Protein AF-A0A7L3J661-F1 (afdb_monomer)

Structure (mmCIF, N/CA/C/O backbone):
data_AF-A0A7L3J661-F1
#
_entry.id   AF-A0A7L3J661-F1
#
loop_
_atom_site.group_PDB
_atom_site.id
_atom_site.type_symbol
_atom_site.label_atom_id
_atom_site.label_alt_id
_atom_site.label_comp_id
_atom_site.label_asym_id
_atom_site.label_entity_id
_atom_site.label_seq_id
_atom_site.pdbx_PDB_ins_code
_atom_site.Cartn_x
_atom_site.Cartn_y
_atom_site.Cartn_z
_atom_site.occupancy
_atom_site.B_iso_or_equiv
_atom_site.auth_seq_id
_atom_site.auth_comp_id
_atom_site.auth_asym_id
_atom_site.auth_atom_id
_atom_site.pdbx_PDB_model_num
ATOM 1 N N . LEU A 1 1 ? -9.043 29.752 9.551 1.00 40.03 1 LEU A N 1
ATOM 2 C CA . LEU A 1 1 ? -9.501 28.416 9.116 1.00 40.03 1 LEU A CA 1
ATOM 3 C C . LEU A 1 1 ? -8.292 27.721 8.479 1.00 40.03 1 LEU A C 1
ATOM 5 O O . LEU A 1 1 ? -8.179 27.687 7.265 1.00 40.03 1 LEU A O 1
ATOM 9 N N . ASN A 1 2 ? -7.326 27.320 9.316 1.00 31.52 2 ASN A N 1
ATOM 10 C CA . ASN A 1 2 ? -5.966 26.899 8.926 1.00 31.52 2 ASN A CA 1
ATOM 11 C C . ASN A 1 2 ? -5.687 25.426 9.287 1.00 31.52 2 ASN A C 1
ATOM 13 O O . ASN A 1 2 ? -4.534 25.026 9.393 1.00 31.52 2 ASN A O 1
ATOM 17 N N . ASP A 1 3 ? -6.724 24.611 9.469 1.00 48.19 3 ASP A N 1
ATOM 18 C CA . ASP A 1 3 ? -6.567 23.210 9.868 1.00 48.19 3 ASP A CA 1
ATOM 19 C C . ASP A 1 3 ? -6.437 22.307 8.645 1.00 48.19 3 ASP A C 1
ATOM 21 O O . ASP A 1 3 ? -7.330 21.526 8.323 1.00 48.19 3 ASP A O 1
ATOM 25 N N . CYS A 1 4 ? -5.309 22.408 7.944 1.00 48.81 4 CYS A N 1
ATOM 26 C CA . CYS A 1 4 ? -4.853 21.254 7.190 1.00 48.81 4 CYS A CA 1
ATOM 27 C C . CYS A 1 4 ? -3.761 20.550 7.987 1.00 48.81 4 CYS A C 1
ATOM 29 O O . CYS A 1 4 ? -2.652 21.058 8.122 1.00 48.81 4 CYS A O 1
ATOM 31 N N . LEU A 1 5 ? -4.064 19.329 8.423 1.00 54.44 5 LEU A N 1
ATOM 32 C CA . LEU A 1 5 ? -3.128 18.382 9.037 1.00 54.44 5 LEU A CA 1
ATOM 33 C C . LEU A 1 5 ? -2.018 17.913 8.067 1.00 54.44 5 LEU A C 1
ATOM 35 O O . LEU A 1 5 ? -1.189 17.088 8.429 1.00 54.44 5 LEU A O 1
ATOM 39 N N . ALA A 1 6 ? -1.994 18.435 6.831 1.00 49.97 6 ALA A N 1
ATOM 40 C CA . ALA A 1 6 ? -0.940 18.207 5.844 1.00 49.97 6 ALA A CA 1
ATOM 41 C C . ALA A 1 6 ? -0.815 19.305 4.755 1.00 49.97 6 ALA A C 1
ATOM 43 O O . ALA A 1 6 ? -0.348 19.004 3.658 1.00 49.97 6 ALA A O 1
ATOM 44 N N . CYS A 1 7 ? -1.221 20.566 4.982 1.00 51.66 7 CYS A N 1
ATOM 45 C CA . CYS A 1 7 ? -1.136 21.598 3.930 1.00 51.66 7 CYS A CA 1
ATOM 46 C C . CYS A 1 7 ? -0.403 22.847 4.407 1.00 51.66 7 CYS A C 1
ATOM 48 O O . CYS A 1 7 ? -0.890 23.620 5.227 1.00 51.66 7 CYS A O 1
ATOM 50 N N . SER A 1 8 ? 0.753 23.059 3.783 1.00 50.69 8 SER A N 1
ATOM 51 C CA . SER A 1 8 ? 1.301 24.370 3.415 1.00 50.69 8 SER A CA 1
ATOM 52 C C . SER A 1 8 ? 1.814 25.298 4.524 1.00 50.69 8 SER A C 1
ATOM 54 O O . SER A 1 8 ? 2.518 26.243 4.184 1.00 50.69 8 SER A O 1
ATOM 56 N N . GLY A 1 9 ? 1.536 25.049 5.808 1.00 50.97 9 GLY A N 1
ATOM 57 C CA . GLY A 1 9 ? 1.978 25.926 6.909 1.00 50.97 9 GLY A CA 1
ATOM 58 C C . GLY A 1 9 ? 2.849 25.284 7.996 1.00 50.97 9 GLY A C 1
ATOM 59 O O . GLY A 1 9 ? 3.440 26.011 8.788 1.00 50.97 9 GLY A O 1
ATOM 60 N N . CYS A 1 10 ? 2.938 23.951 8.053 1.00 52.09 10 CYS A N 1
ATOM 61 C CA . CYS A 1 10 ? 3.500 23.221 9.203 1.00 52.09 10 CYS A CA 1
ATOM 62 C C . CYS A 1 10 ? 4.604 22.226 8.833 1.00 52.09 10 CYS A C 1
ATOM 64 O O . CYS A 1 10 ? 4.931 21.368 9.639 1.00 52.09 10 CYS A O 1
ATOM 66 N N . ILE A 1 11 ? 5.158 22.301 7.622 1.00 53.53 11 ILE A N 1
ATOM 67 C CA . ILE A 1 11 ? 6.233 21.394 7.227 1.00 53.53 11 ILE A CA 1
ATOM 68 C C . ILE A 1 11 ? 7.531 21.916 7.847 1.00 53.53 11 ILE A C 1
ATOM 70 O O . ILE A 1 11 ? 8.080 22.928 7.409 1.00 53.53 11 ILE A O 1
ATOM 74 N N . THR A 1 12 ? 8.031 21.242 8.877 1.00 59.97 12 THR A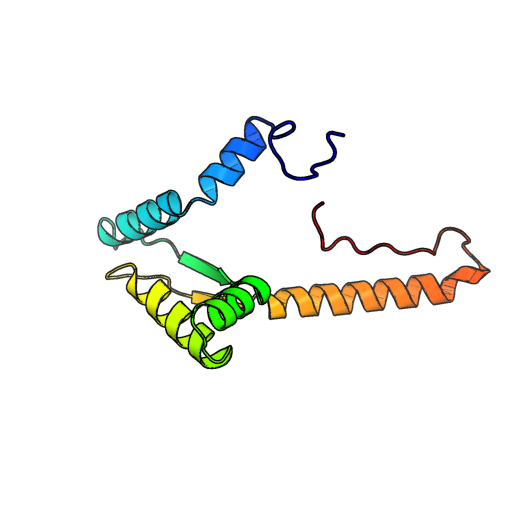 N 1
ATOM 75 C CA . THR A 1 12 ? 9.379 21.490 9.397 1.00 59.97 12 THR A CA 1
ATOM 76 C C . THR A 1 12 ? 10.411 21.212 8.298 1.00 59.97 12 THR A C 1
ATOM 78 O O . THR A 1 12 ? 10.174 20.424 7.377 1.00 59.97 12 THR A O 1
ATOM 81 N N . SER A 1 13 ? 11.593 21.830 8.366 1.00 58.44 13 SER A N 1
ATOM 82 C CA . SER A 1 13 ? 12.657 21.587 7.376 1.00 58.44 13 SER A CA 1
ATOM 83 C C . SER A 1 13 ? 12.984 20.090 7.223 1.00 58.44 13 SER A C 1
ATOM 85 O O . SER A 1 13 ? 13.325 19.647 6.131 1.00 58.44 13 SER A O 1
ATOM 87 N N . ALA A 1 14 ? 12.806 19.293 8.285 1.00 59.34 14 ALA A N 1
ATOM 88 C CA . ALA A 1 14 ? 12.951 17.838 8.263 1.00 59.34 14 ALA A CA 1
ATOM 89 C C . ALA A 1 14 ? 11.810 17.122 7.511 1.00 59.34 14 ALA A C 1
ATOM 91 O O . ALA A 1 14 ? 12.078 16.246 6.691 1.00 59.34 14 ALA A O 1
ATOM 92 N N . GLU A 1 15 ? 10.550 17.511 7.722 1.00 60.34 15 GLU A N 1
ATOM 93 C CA . GLU A 1 15 ? 9.406 16.956 6.982 1.00 60.34 15 GLU A CA 1
ATOM 94 C C . GLU A 1 15 ? 9.462 17.315 5.491 1.00 60.34 15 GLU A C 1
ATOM 96 O O . GLU A 1 15 ? 9.127 16.488 4.646 1.00 60.34 15 GLU A O 1
ATOM 101 N N . SER A 1 16 ? 9.980 18.499 5.143 1.00 61.16 16 SER A N 1
ATOM 102 C CA . SER A 1 16 ? 10.185 18.908 3.745 1.00 61.16 16 SER A CA 1
ATOM 103 C C . SER A 1 16 ? 11.228 18.027 3.058 1.00 61.16 16 SER A C 1
ATOM 105 O O . SER A 1 16 ? 11.044 17.609 1.912 1.00 61.16 16 SER A O 1
ATOM 107 N N . VAL A 1 17 ? 12.312 17.694 3.767 1.00 61.56 17 VAL A N 1
ATOM 108 C CA . VAL A 1 17 ? 13.336 16.756 3.286 1.00 61.56 17 VAL A CA 1
ATOM 109 C C . VAL A 1 17 ? 12.746 15.355 3.110 1.00 61.56 17 VAL A C 1
ATOM 111 O O . VAL A 1 17 ? 12.972 14.743 2.069 1.00 61.56 17 VAL A O 1
ATOM 114 N N . LEU A 1 18 ? 11.939 14.867 4.057 1.00 58.44 18 LEU A N 1
ATOM 115 C CA . LEU A 1 18 ? 11.287 13.553 3.960 1.00 58.44 18 LEU A CA 1
ATOM 116 C C . LEU A 1 18 ? 10.284 13.477 2.799 1.00 58.44 18 LEU A C 1
ATOM 118 O O . LEU A 1 18 ? 10.259 12.480 2.080 1.00 58.44 18 LEU A O 1
ATOM 122 N N . ILE A 1 19 ? 9.512 14.537 2.553 1.00 59.47 19 ILE A N 1
ATOM 123 C CA . ILE A 1 19 ? 8.598 14.615 1.402 1.00 59.47 19 ILE A CA 1
ATOM 124 C C . ILE A 1 19 ? 9.387 14.644 0.087 1.00 59.47 19 ILE A C 1
ATOM 126 O O . ILE A 1 19 ? 9.039 13.944 -0.863 1.00 59.47 19 ILE A O 1
ATOM 130 N N . THR A 1 20 ? 10.489 15.397 0.034 1.00 59.12 20 THR A N 1
ATOM 131 C CA . THR A 1 20 ? 11.354 15.464 -1.157 1.00 59.12 20 THR A CA 1
ATOM 132 C C . THR A 1 20 ? 12.031 14.115 -1.438 1.00 59.12 20 THR A C 1
ATOM 134 O O . THR A 1 20 ? 12.154 13.711 -2.597 1.00 59.12 20 THR A O 1
ATOM 137 N N . GLN A 1 21 ? 12.396 13.365 -0.390 1.00 60.12 21 GLN A N 1
ATOM 138 C CA . GLN A 1 21 ? 12.895 11.986 -0.490 1.00 60.12 21 GLN A CA 1
ATOM 139 C C . GLN A 1 21 ? 11.822 10.986 -0.959 1.00 60.12 21 GLN A C 1
ATOM 141 O O . GLN A 1 21 ? 12.163 9.929 -1.484 1.00 60.12 21 GLN A O 1
ATOM 146 N N . GLN A 1 22 ? 10.534 11.319 -0.826 1.00 65.06 22 GLN A N 1
ATOM 147 C CA . GLN A 1 22 ? 9.407 10.540 -1.355 1.00 65.06 22 GLN A CA 1
ATOM 148 C C . GLN A 1 22 ? 8.984 10.972 -2.772 1.00 65.06 22 GLN A C 1
ATOM 150 O O . GLN A 1 22 ? 7.905 10.608 -3.246 1.00 65.06 22 GLN A O 1
ATOM 155 N N . SER A 1 23 ? 9.820 11.739 -3.477 1.00 76.56 23 SER A N 1
ATOM 156 C CA . SER A 1 23 ? 9.541 12.155 -4.851 1.00 76.56 23 SER A CA 1
ATOM 157 C C . SER A 1 23 ? 9.831 11.050 -5.877 1.00 76.56 23 SER A C 1
ATOM 159 O O . SER A 1 23 ? 10.696 10.189 -5.704 1.00 76.56 23 SER A O 1
ATOM 161 N N . HIS A 1 24 ? 9.135 11.113 -7.015 1.00 79.88 24 HIS A N 1
ATOM 162 C CA . HIS A 1 24 ? 9.427 10.264 -8.175 1.00 79.88 24 HIS A CA 1
ATOM 163 C C . HIS A 1 24 ? 10.854 10.482 -8.714 1.00 79.88 24 HIS A C 1
ATOM 165 O O . HIS A 1 24 ? 11.460 9.554 -9.246 1.00 79.88 24 HIS A O 1
ATOM 171 N N . GLU A 1 25 ? 11.416 11.683 -8.556 1.00 82.75 25 GLU A N 1
ATOM 172 C CA . GLU A 1 25 ? 12.792 11.975 -8.966 1.00 82.75 25 GLU A CA 1
ATOM 173 C C . GLU A 1 25 ? 13.806 11.120 -8.207 1.00 82.75 25 GLU A C 1
ATOM 175 O O . GLU A 1 25 ? 14.735 10.590 -8.816 1.00 82.75 25 GLU A O 1
ATOM 180 N N . GLU A 1 26 ? 13.606 10.923 -6.903 1.00 84.38 26 GLU A N 1
ATOM 181 C CA . GLU A 1 26 ? 14.489 10.088 -6.089 1.00 84.38 26 GLU A CA 1
ATOM 182 C C . GLU A 1 26 ? 14.404 8.611 -6.497 1.00 84.38 26 GLU A C 1
ATOM 184 O O . GLU A 1 26 ? 15.427 7.931 -6.629 1.00 84.38 26 GLU A O 1
ATOM 189 N N . LEU A 1 27 ? 13.199 8.133 -6.835 1.00 85.81 27 LEU A N 1
ATOM 190 C CA . LEU A 1 27 ? 13.016 6.811 -7.435 1.00 85.81 27 LEU A CA 1
ATOM 191 C C . LEU A 1 27 ? 13.783 6.690 -8.763 1.00 85.81 27 LEU A C 1
ATOM 193 O O . LEU A 1 27 ? 14.489 5.704 -8.978 1.00 85.81 27 LEU A O 1
ATOM 197 N N . CYS A 1 28 ? 13.698 7.689 -9.647 1.00 85.81 28 CYS A N 1
ATOM 198 C CA . CYS A 1 28 ? 14.439 7.697 -10.910 1.00 85.81 28 CYS A CA 1
ATOM 199 C C . CYS A 1 28 ? 15.958 7.712 -10.711 1.00 85.81 28 CYS A C 1
ATOM 201 O O . CYS A 1 28 ? 16.668 6.991 -11.422 1.00 85.81 28 CYS A O 1
ATOM 203 N N . LYS A 1 29 ? 16.467 8.490 -9.748 1.00 87.56 29 LYS A N 1
ATOM 204 C CA . LYS A 1 29 ? 17.894 8.504 -9.393 1.00 87.56 29 LYS A CA 1
ATOM 205 C C . LYS A 1 29 ? 18.347 7.131 -8.912 1.00 87.56 29 LYS A C 1
ATOM 207 O O . LYS A 1 29 ? 19.330 6.614 -9.433 1.00 87.56 29 LYS A O 1
ATOM 212 N N . MET A 1 30 ? 17.592 6.500 -8.011 1.00 87.75 30 MET A N 1
ATOM 213 C CA . MET A 1 30 ? 17.899 5.160 -7.501 1.00 87.75 30 MET A CA 1
ATOM 214 C C . MET A 1 30 ? 17.901 4.103 -8.617 1.00 87.75 30 MET A C 1
ATOM 216 O O . MET A 1 30 ? 18.819 3.289 -8.720 1.00 87.75 30 MET A O 1
ATOM 220 N N . LEU A 1 31 ? 16.906 4.142 -9.509 1.00 87.75 31 LEU A N 1
ATOM 221 C CA . LEU A 1 31 ? 16.840 3.241 -10.663 1.00 87.75 31 LEU A CA 1
ATOM 222 C C . LEU A 1 31 ? 17.977 3.485 -11.664 1.00 87.75 31 LEU A C 1
ATOM 224 O O . LEU A 1 31 ? 18.387 2.556 -12.357 1.00 87.75 31 LEU A O 1
ATOM 228 N N . THR A 1 32 ? 18.479 4.715 -11.766 1.00 87.38 32 THR A N 1
ATOM 229 C CA . THR A 1 32 ? 19.629 5.055 -12.616 1.00 87.38 32 THR A CA 1
ATOM 230 C C . THR A 1 32 ? 20.937 4.599 -11.980 1.00 87.38 32 THR A C 1
ATOM 232 O O . THR A 1 32 ? 21.750 3.982 -12.663 1.00 87.38 32 THR A O 1
ATOM 235 N N . PHE A 1 33 ? 21.102 4.801 -10.672 1.00 87.62 33 PHE A N 1
ATOM 236 C CA . PHE A 1 33 ? 22.242 4.304 -9.903 1.00 87.62 33 PHE A CA 1
ATOM 237 C C . PHE A 1 33 ? 22.420 2.790 -10.088 1.00 87.62 33 PHE A C 1
ATOM 239 O O . PHE A 1 33 ? 23.482 2.340 -10.512 1.00 87.62 33 PHE A O 1
ATOM 246 N N . ASN A 1 34 ? 21.341 2.020 -9.926 1.00 88.50 34 ASN A N 1
ATOM 247 C CA . ASN A 1 34 ? 21.350 0.569 -10.136 1.00 88.50 34 ASN A CA 1
ATOM 248 C C . ASN A 1 34 ? 21.725 0.135 -11.568 1.00 88.50 34 ASN A C 1
ATOM 250 O O . ASN A 1 34 ? 22.132 -1.007 -11.765 1.00 88.50 34 ASN A O 1
ATOM 254 N N . LYS A 1 35 ? 21.574 1.005 -12.578 1.00 83.38 35 LYS A N 1
ATOM 255 C CA . LYS A 1 35 ? 22.003 0.714 -13.961 1.00 83.38 35 LYS A CA 1
ATOM 256 C C . LYS A 1 35 ? 23.499 0.947 -14.159 1.00 83.38 35 LYS A C 1
ATOM 258 O O . LYS A 1 35 ? 24.108 0.239 -14.953 1.00 83.38 35 LYS A O 1
ATOM 263 N N . VAL A 1 36 ? 24.056 1.964 -13.502 1.00 87.31 36 VAL A N 1
ATOM 264 C CA . VAL A 1 36 ? 25.453 2.394 -13.683 1.00 87.31 36 VAL A CA 1
ATOM 265 C C . VAL A 1 36 ? 26.408 1.596 -12.794 1.00 87.31 36 VAL A C 1
ATOM 267 O O . VAL A 1 36 ? 27.539 1.352 -13.203 1.00 87.31 36 VAL A O 1
ATOM 270 N N . ALA A 1 37 ? 25.946 1.123 -11.632 1.00 86.06 37 ALA A N 1
ATOM 271 C CA . ALA A 1 37 ? 26.732 0.315 -10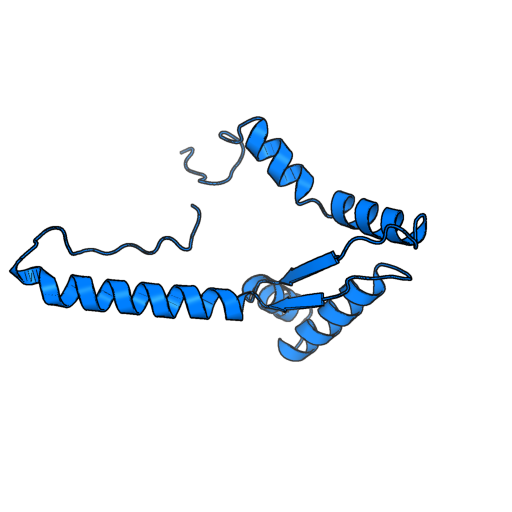.700 1.00 86.06 37 ALA A CA 1
ATOM 272 C C . ALA A 1 37 ? 26.078 -1.060 -10.425 1.00 86.06 37 ALA A C 1
ATOM 274 O O . ALA A 1 37 ? 25.525 -1.274 -9.345 1.00 86.06 37 ALA A O 1
ATOM 275 N N . PRO A 1 38 ? 26.133 -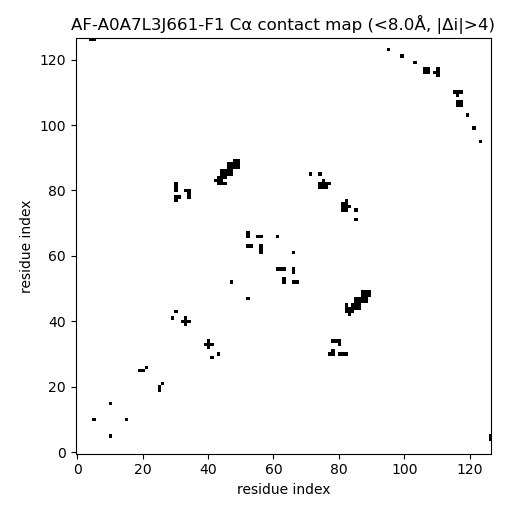2.025 -11.371 1.00 80.94 38 PRO A N 1
ATOM 276 C CA . PRO A 1 38 ? 25.512 -3.344 -11.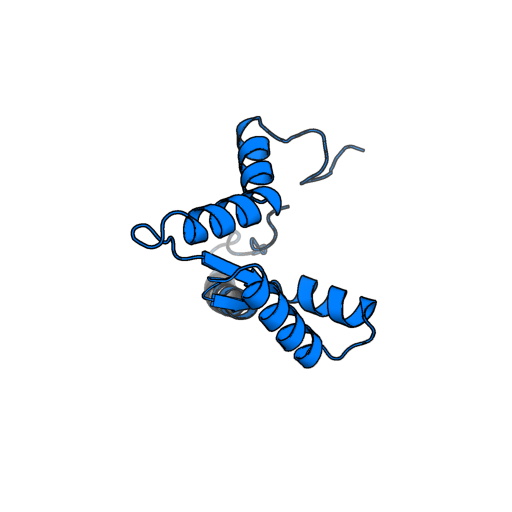195 1.00 80.94 38 PRO A CA 1
ATOM 277 C C . PRO A 1 38 ? 26.053 -4.140 -9.997 1.00 80.94 38 PRO A C 1
ATOM 279 O O . PRO A 1 38 ? 25.329 -4.941 -9.415 1.00 80.94 38 PRO A O 1
ATOM 282 N N . SER A 1 39 ? 27.312 -3.915 -9.608 1.00 85.44 39 SER A N 1
ATOM 283 C CA . SER A 1 39 ? 27.947 -4.550 -8.443 1.00 85.44 39 SER A CA 1
ATOM 284 C C . SER A 1 39 ? 27.473 -3.996 -7.093 1.00 85.44 39 SER A C 1
ATOM 286 O O . SER A 1 39 ? 27.717 -4.624 -6.069 1.00 85.44 39 SER A O 1
ATOM 288 N N . GLU A 1 40 ? 26.791 -2.846 -7.080 1.00 87.25 40 GLU A N 1
ATOM 289 C CA . GLU A 1 40 ? 26.303 -2.157 -5.873 1.00 87.25 40 GLU A CA 1
ATOM 290 C C . GLU A 1 40 ? 24.776 -1.971 -5.900 1.00 87.25 40 GLU A C 1
ATOM 292 O O . GLU A 1 40 ? 24.219 -1.050 -5.296 1.00 87.25 40 GLU A O 1
ATOM 297 N N . GLN A 1 41 ? 24.077 -2.838 -6.636 1.00 85.81 41 GLN A N 1
ATOM 298 C CA . GLN A 1 41 ? 22.646 -2.709 -6.867 1.00 85.81 41 GLN A CA 1
ATOM 299 C C . GLN A 1 41 ? 21.856 -2.728 -5.551 1.00 85.81 41 GLN A C 1
ATOM 301 O O . GLN A 1 41 ? 21.879 -3.694 -4.787 1.00 85.81 41 GLN A O 1
ATOM 306 N N . LYS A 1 42 ? 21.081 -1.667 -5.314 1.00 88.19 42 LYS A N 1
ATOM 307 C CA . LYS A 1 42 ? 20.182 -1.566 -4.163 1.00 88.19 42 LYS A CA 1
ATOM 308 C C . LYS A 1 42 ? 18.858 -2.262 -4.444 1.00 88.19 42 LYS A C 1
ATOM 310 O O . LYS A 1 42 ? 18.289 -2.141 -5.534 1.00 88.19 42 LYS A O 1
ATOM 315 N N . LEU A 1 43 ? 18.314 -2.929 -3.428 1.00 90.00 43 LEU A N 1
ATOM 316 C CA . LEU A 1 43 ? 16.974 -3.496 -3.501 1.00 90.00 43 LEU A CA 1
ATOM 317 C C . LEU A 1 43 ? 15.925 -2.374 -3.512 1.00 90.00 43 LEU A C 1
ATOM 319 O O . LEU A 1 43 ? 15.786 -1.618 -2.557 1.00 90.00 43 LEU A O 1
ATOM 323 N N . VAL A 1 44 ? 15.158 -2.306 -4.596 1.00 90.44 44 VAL A N 1
ATOM 324 C CA . VAL A 1 44 ? 14.046 -1.358 -4.774 1.00 90.44 44 VAL A CA 1
ATOM 325 C C . VAL A 1 44 ? 12.713 -2.082 -4.629 1.00 90.44 44 VAL A C 1
ATOM 327 O O . VAL A 1 44 ? 12.408 -2.978 -5.424 1.00 90.44 44 VAL A O 1
ATOM 330 N N . VAL A 1 45 ? 11.922 -1.655 -3.645 1.00 91.56 45 VAL A N 1
ATOM 331 C CA . VAL A 1 45 ? 10.573 -2.150 -3.344 1.00 91.56 45 VAL A CA 1
ATOM 332 C C . VAL A 1 45 ? 9.590 -0.989 -3.426 1.00 91.56 45 VAL A C 1
ATOM 334 O O . VAL A 1 45 ? 9.856 0.081 -2.886 1.00 91.56 45 VAL A O 1
ATOM 337 N N . VAL A 1 46 ? 8.450 -1.201 -4.080 1.00 91.88 46 VAL A N 1
ATOM 338 C CA . VAL A 1 46 ? 7.356 -0.227 -4.137 1.00 91.88 46 VAL A CA 1
ATOM 339 C C . VAL A 1 46 ? 6.131 -0.799 -3.439 1.00 91.88 46 VAL A C 1
ATOM 341 O O . VAL A 1 46 ? 5.673 -1.890 -3.769 1.00 91.88 46 VAL A O 1
ATOM 344 N N . SER A 1 47 ? 5.572 -0.034 -2.509 1.00 92.75 47 SER A N 1
ATOM 345 C CA . SER A 1 47 ? 4.311 -0.351 -1.842 1.00 92.75 47 SER A CA 1
ATOM 346 C C . SER A 1 47 ? 3.200 0.526 -2.410 1.00 92.75 47 SER A C 1
ATOM 348 O O . SER A 1 47 ? 3.310 1.750 -2.414 1.00 92.75 47 SER A O 1
ATOM 350 N N . VAL A 1 48 ? 2.126 -0.090 -2.897 1.00 93.38 48 VAL A N 1
ATOM 351 C CA . VAL A 1 48 ? 0.989 0.598 -3.515 1.00 93.38 48 VAL A CA 1
ATOM 352 C C . VAL A 1 48 ? -0.226 0.488 -2.607 1.00 93.38 48 VAL A C 1
ATOM 354 O O . VAL A 1 48 ? -0.590 -0.605 -2.172 1.00 93.38 48 VAL A O 1
ATOM 357 N N . SER A 1 49 ? -0.874 1.621 -2.336 1.00 92.38 49 SER A N 1
ATOM 358 C CA . SER A 1 49 ? -2.094 1.634 -1.537 1.00 92.38 49 SER A CA 1
ATOM 359 C C . SER A 1 49 ? -3.318 1.157 -2.337 1.00 92.38 49 SER A C 1
ATOM 361 O O . SER A 1 49 ? -3.423 1.429 -3.543 1.00 92.38 49 SER A O 1
ATOM 363 N N . PRO A 1 50 ? -4.290 0.495 -1.684 1.00 92.25 50 PRO A N 1
ATOM 364 C CA . PRO A 1 50 ? -5.553 0.108 -2.316 1.00 92.25 50 PRO A CA 1
ATOM 365 C C . PRO A 1 50 ? -6.299 1.297 -2.919 1.00 92.25 50 PRO A C 1
ATOM 367 O O . PRO A 1 50 ? -6.881 1.187 -3.997 1.00 92.25 50 PRO A O 1
ATOM 370 N N . GLN A 1 51 ? -6.236 2.449 -2.247 1.00 92.56 51 GLN A N 1
ATOM 371 C CA . GLN A 1 51 ? -6.865 3.693 -2.678 1.00 92.56 51 GLN A CA 1
ATOM 372 C C . GLN A 1 51 ? -6.248 4.202 -3.986 1.00 92.56 51 GLN A C 1
ATOM 374 O O . GLN A 1 51 ? -6.984 4.571 -4.900 1.00 92.56 51 GLN A O 1
ATOM 379 N N . SER A 1 52 ? -4.917 4.156 -4.125 1.00 93.81 52 SER A N 1
ATOM 380 C CA . SER A 1 52 ? -4.238 4.540 -5.368 1.00 93.81 52 SER A CA 1
ATOM 381 C C . SER A 1 52 ? -4.620 3.621 -6.528 1.00 93.81 52 SER A C 1
ATOM 383 O O . SER A 1 52 ? -4.920 4.099 -7.622 1.00 93.81 52 SER A O 1
ATOM 385 N N . ARG A 1 53 ? -4.686 2.303 -6.291 1.00 94.81 53 ARG A N 1
ATOM 386 C CA . ARG A 1 53 ? -5.167 1.333 -7.291 1.00 94.81 53 ARG A CA 1
ATOM 387 C C . ARG A 1 53 ? -6.608 1.604 -7.712 1.00 94.81 53 ARG A C 1
ATOM 389 O O . ARG A 1 53 ? -6.887 1.608 -8.907 1.00 94.81 53 ARG A O 1
ATOM 396 N N . ALA A 1 54 ? -7.509 1.818 -6.754 1.00 95.25 54 ALA A N 1
ATOM 397 C CA . ALA A 1 54 ? -8.918 2.087 -7.028 1.00 95.25 54 ALA A CA 1
ATOM 398 C C . ALA A 1 54 ? -9.108 3.404 -7.798 1.00 95.25 54 ALA A C 1
ATOM 400 O O . ALA A 1 54 ? -9.854 3.443 -8.773 1.00 95.25 54 ALA A O 1
ATOM 401 N N . SER A 1 55 ? -8.376 4.454 -7.415 1.00 96.62 55 SER A N 1
ATOM 402 C CA . SER A 1 55 ? -8.388 5.753 -8.096 1.00 96.62 55 SER A CA 1
ATOM 403 C C . SER A 1 55 ? -7.921 5.640 -9.551 1.00 96.62 55 SER A C 1
ATOM 405 O O . SER A 1 55 ? -8.602 6.105 -10.467 1.00 96.62 55 SER A O 1
ATOM 407 N N . LEU A 1 56 ? -6.806 4.940 -9.795 1.00 96.50 56 LEU A N 1
ATOM 408 C CA . LEU A 1 56 ? -6.322 4.676 -11.152 1.00 96.50 56 LEU A CA 1
ATOM 409 C C . LEU A 1 56 ? -7.301 3.819 -11.958 1.00 96.50 56 LEU A C 1
ATOM 411 O O . LEU A 1 56 ? -7.526 4.102 -13.131 1.00 96.50 56 LEU A O 1
ATOM 415 N N . ALA A 1 57 ? -7.908 2.804 -11.341 1.00 97.31 57 ALA A N 1
ATOM 416 C CA . ALA A 1 57 ? -8.897 1.954 -11.995 1.00 97.31 57 ALA A CA 1
ATOM 417 C C . ALA A 1 57 ? -10.111 2.768 -12.459 1.00 97.31 57 ALA A C 1
ATOM 419 O O . ALA A 1 57 ? -10.502 2.680 -13.623 1.00 97.31 57 ALA A O 1
ATOM 420 N N . ALA A 1 58 ? -10.637 3.635 -11.590 1.00 97.56 58 ALA A N 1
ATOM 421 C CA . ALA A 1 58 ? -11.734 4.535 -11.925 1.00 97.56 58 ALA A CA 1
ATOM 422 C C . ALA A 1 58 ? -11.347 5.516 -13.045 1.00 97.56 58 ALA A C 1
ATOM 424 O O . ALA A 1 58 ? -12.067 5.638 -14.036 1.00 97.56 58 ALA A O 1
ATOM 425 N N . ARG A 1 59 ? -10.179 6.166 -12.935 1.00 97.44 59 ARG A N 1
ATOM 426 C CA . ARG A 1 59 ? -9.692 7.135 -13.931 1.00 97.44 59 ARG A CA 1
ATOM 427 C C . ARG A 1 59 ? -9.469 6.502 -15.304 1.00 97.44 59 ARG A C 1
ATOM 429 O O . ARG A 1 59 ? -9.820 7.100 -16.317 1.00 97.44 59 ARG A O 1
ATOM 436 N N . CYS A 1 60 ? -8.882 5.311 -15.342 1.00 96.31 60 CYS A N 1
ATOM 437 C CA . CYS A 1 60 ? -8.589 4.594 -16.580 1.00 96.31 60 CYS A CA 1
ATOM 438 C C . CYS A 1 60 ? -9.778 3.772 -17.096 1.00 96.31 60 CYS A C 1
ATOM 440 O O . CYS A 1 60 ? -9.653 3.164 -18.155 1.00 96.31 60 CYS A O 1
ATOM 442 N N . LYS A 1 61 ? -10.917 3.757 -16.383 1.00 97.44 61 LYS A N 1
ATOM 443 C CA . LYS A 1 61 ? -12.102 2.938 -16.697 1.00 97.44 61 LYS A CA 1
ATOM 444 C C . LYS A 1 61 ? -11.760 1.450 -16.839 1.00 97.44 61 LYS A C 1
ATOM 446 O O . LYS A 1 61 ? -12.164 0.787 -17.788 1.00 97.44 61 LYS A O 1
ATOM 451 N N . MET A 1 62 ? -10.987 0.941 -15.886 1.00 97.12 62 MET A N 1
ATOM 452 C CA . MET A 1 62 ? -10.475 -0.426 -15.862 1.00 97.12 62 MET A CA 1
ATOM 453 C C . MET A 1 62 ? -10.913 -1.171 -14.600 1.00 97.12 62 MET A C 1
ATOM 455 O O . MET A 1 62 ? -11.245 -0.565 -13.581 1.00 97.12 62 MET A O 1
ATOM 459 N N . GLY A 1 63 ? -10.843 -2.503 -14.634 1.00 97.06 63 GLY A N 1
ATOM 460 C CA . GLY A 1 63 ? -11.003 -3.322 -13.433 1.00 97.06 63 GLY A CA 1
ATOM 461 C C . GLY A 1 63 ? -9.796 -3.211 -12.494 1.00 97.06 63 GLY A C 1
ATOM 462 O O . GLY A 1 63 ? -8.651 -3.177 -12.938 1.00 97.06 63 GLY A O 1
ATOM 463 N N . VAL A 1 64 ? -10.027 -3.249 -11.179 1.00 94.62 64 VAL A N 1
ATOM 464 C CA . VAL A 1 64 ? -8.977 -3.067 -10.151 1.00 94.62 64 VAL A CA 1
ATOM 465 C C . VAL A 1 64 ? -7.832 -4.085 -10.269 1.00 94.62 64 VAL A C 1
ATOM 467 O O . VAL A 1 64 ? -6.671 -3.749 -10.018 1.00 94.62 64 VAL A O 1
ATOM 470 N N . LEU A 1 65 ? -8.130 -5.334 -10.646 1.00 95.50 65 LEU A N 1
ATOM 471 C CA . LEU A 1 65 ? -7.110 -6.362 -10.883 1.00 95.50 65 LEU A CA 1
ATOM 472 C C . LEU A 1 65 ? -6.293 -6.070 -12.146 1.00 95.50 65 LEU A C 1
ATOM 474 O O . LEU A 1 65 ? -5.075 -6.243 -12.149 1.00 95.50 65 LEU A O 1
ATOM 478 N N . GLU A 1 66 ? -6.948 -5.617 -13.213 1.00 97.06 66 GLU A N 1
ATOM 479 C CA . GLU A 1 66 ? -6.274 -5.252 -14.456 1.00 97.06 66 GLU A CA 1
ATOM 480 C C . GLU A 1 66 ? -5.353 -4.048 -14.236 1.00 97.06 66 GLU A C 1
ATOM 482 O O . GLU A 1 66 ? -4.181 -4.085 -14.612 1.00 97.06 66 GLU A O 1
ATOM 487 N N . THR A 1 67 ? -5.842 -3.021 -13.537 1.00 96.75 67 THR A N 1
ATOM 488 C CA . THR A 1 67 ? -5.046 -1.862 -13.127 1.00 96.75 67 THR A CA 1
ATOM 489 C C . THR A 1 67 ? -3.844 -2.280 -12.289 1.00 96.75 67 THR A C 1
ATOM 491 O O . THR A 1 67 ? -2.741 -1.812 -12.551 1.00 96.75 67 THR A O 1
ATOM 494 N N . ALA A 1 68 ? -4.010 -3.201 -11.333 1.00 95.56 68 ALA A N 1
ATOM 495 C CA . ALA A 1 68 ? -2.901 -3.704 -10.522 1.00 95.56 68 ALA A CA 1
ATOM 496 C C . ALA A 1 68 ? -1.815 -4.379 -11.374 1.00 95.56 68 ALA A C 1
ATOM 498 O O . ALA A 1 68 ? -0.627 -4.106 -11.193 1.00 95.56 68 ALA A O 1
ATOM 499 N N . LYS A 1 69 ? -2.219 -5.222 -12.335 1.00 96.12 69 LYS A N 1
ATOM 500 C CA . LYS A 1 69 ? -1.298 -5.896 -13.261 1.00 96.12 69 LYS A CA 1
ATOM 501 C C . LYS A 1 69 ? -0.550 -4.890 -14.133 1.00 96.12 69 LYS A C 1
ATOM 503 O O . LYS A 1 69 ? 0.675 -4.954 -14.204 1.00 96.12 69 LYS A O 1
ATOM 508 N N . LYS A 1 70 ? -1.262 -3.940 -14.753 1.00 95.81 70 LYS A N 1
ATOM 509 C CA . LYS A 1 70 ? -0.636 -2.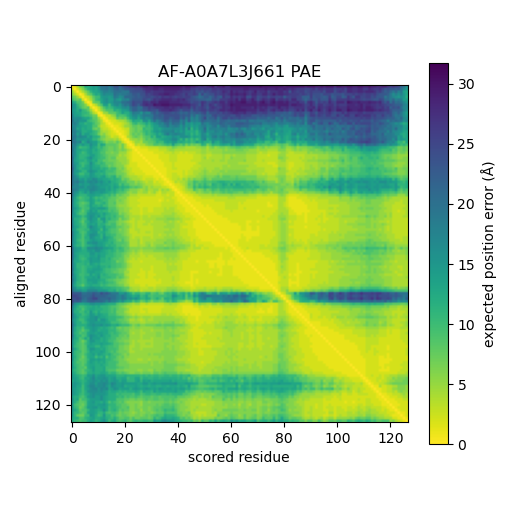918 -15.608 1.00 95.81 70 LYS A CA 1
ATOM 510 C C . LYS A 1 70 ? 0.278 -1.986 -14.816 1.00 95.81 70 LYS A C 1
ATOM 512 O O . LYS A 1 70 ? 1.379 -1.709 -15.273 1.00 95.81 70 LYS A O 1
ATOM 517 N N . LEU A 1 71 ? -0.127 -1.563 -13.619 1.00 94.62 71 LEU A N 1
ATOM 518 C CA . LEU A 1 71 ? 0.705 -0.741 -12.738 1.00 94.62 71 LEU A CA 1
ATOM 519 C C . LEU A 1 71 ? 1.976 -1.485 -12.308 1.00 94.62 71 LEU A C 1
ATOM 521 O O . LEU A 1 71 ? 3.063 -0.919 -12.344 1.00 94.62 71 LEU A O 1
ATOM 525 N N . THR A 1 72 ? 1.856 -2.768 -11.960 1.00 94.62 72 THR A N 1
ATOM 526 C CA . THR A 1 72 ? 3.011 -3.610 -11.616 1.00 94.62 72 THR A CA 1
ATOM 527 C C . THR A 1 72 ? 3.961 -3.759 -12.800 1.00 94.62 72 THR A C 1
ATOM 529 O O . THR A 1 72 ? 5.170 -3.603 -12.637 1.00 94.62 72 THR A O 1
ATOM 532 N N . ALA A 1 73 ? 3.427 -4.023 -13.997 1.00 93.81 73 ALA A N 1
ATOM 533 C CA . ALA A 1 73 ? 4.219 -4.114 -15.220 1.00 93.81 73 ALA A CA 1
ATOM 534 C C . ALA A 1 73 ? 4.929 -2.789 -15.527 1.00 93.81 73 ALA A C 1
ATOM 536 O O . ALA A 1 73 ? 6.126 -2.787 -15.798 1.00 93.81 73 ALA A O 1
ATOM 537 N N . PHE A 1 74 ? 4.218 -1.666 -15.399 1.00 92.50 74 PHE A N 1
ATOM 538 C CA . PHE A 1 74 ?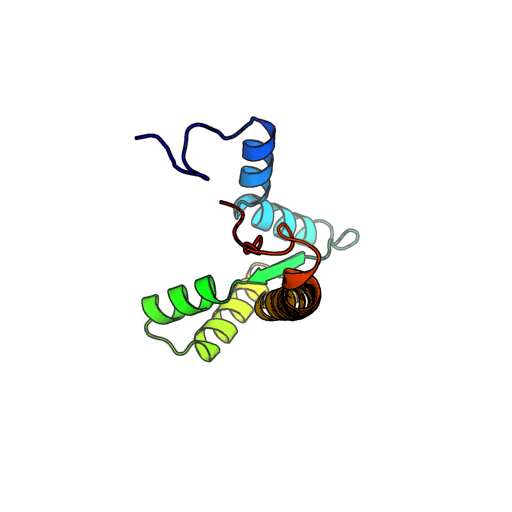 4.781 -0.330 -15.558 1.00 92.50 74 PHE A CA 1
ATOM 539 C C . PHE A 1 74 ? 5.950 -0.097 -14.592 1.00 92.50 74 PHE A C 1
ATOM 541 O O . PHE A 1 74 ? 7.059 0.165 -15.049 1.00 92.50 74 PHE A O 1
ATOM 548 N N . LEU A 1 75 ? 5.757 -0.294 -13.284 1.00 91.50 75 LEU A N 1
ATOM 549 C CA . LEU A 1 75 ? 6.806 -0.102 -12.271 1.00 91.50 75 LEU A CA 1
ATOM 550 C C . LEU A 1 75 ? 8.025 -1.011 -12.495 1.00 91.50 75 LEU A C 1
ATOM 552 O O . LEU A 1 75 ? 9.167 -0.572 -12.356 1.00 91.50 75 LEU A O 1
ATOM 556 N N . LYS A 1 76 ? 7.797 -2.265 -12.902 1.00 90.44 76 LYS A N 1
ATOM 557 C CA . LYS A 1 76 ? 8.869 -3.198 -13.283 1.00 90.44 76 LYS A CA 1
ATOM 558 C C . LYS A 1 76 ? 9.586 -2.786 -14.572 1.00 90.44 76 LYS A C 1
ATOM 560 O O . LYS A 1 76 ? 10.754 -3.113 -14.732 1.00 90.44 76 LYS A O 1
ATOM 565 N N . SER A 1 77 ? 8.922 -2.053 -15.465 1.00 88.69 77 SER A N 1
ATOM 566 C CA . SER A 1 77 ? 9.498 -1.577 -16.732 1.00 88.69 77 SER A CA 1
ATOM 567 C C . SER A 1 77 ? 10.283 -0.262 -16.630 1.00 88.69 77 SER A C 1
ATOM 569 O O . SER A 1 77 ? 10.995 0.077 -17.572 1.00 88.69 77 SER A O 1
ATOM 571 N N . LEU A 1 78 ? 10.227 0.460 -15.499 1.00 83.50 78 LEU A N 1
ATOM 572 C CA . LEU A 1 78 ? 10.902 1.761 -15.304 1.00 83.50 78 LEU A CA 1
ATOM 573 C C . LEU A 1 78 ? 12.454 1.706 -15.347 1.00 83.50 78 LEU A C 1
ATOM 575 O O . LEU A 1 78 ? 13.141 2.712 -15.153 1.00 83.50 78 LEU A O 1
ATOM 579 N N . GLY A 1 79 ? 13.052 0.558 -15.671 1.00 65.12 79 GLY A N 1
ATOM 580 C CA . GLY A 1 79 ? 14.464 0.438 -16.024 1.00 65.12 79 GLY A CA 1
ATOM 581 C C . GLY A 1 79 ? 14.828 -0.952 -16.546 1.00 65.12 79 GLY A C 1
ATOM 582 O O . GLY A 1 79 ? 14.062 -1.895 -16.391 1.00 65.12 79 GLY A O 1
ATOM 583 N N . LYS A 1 80 ? 16.038 -1.097 -17.110 1.00 58.91 80 LYS A N 1
ATOM 584 C CA . LYS A 1 80 ? 16.622 -2.414 -17.445 1.00 58.91 80 LYS A CA 1
ATOM 585 C C . LYS A 1 80 ? 16.766 -3.331 -16.212 1.00 58.91 80 LYS A C 1
ATOM 587 O O . LYS A 1 80 ? 16.715 -4.542 -16.365 1.00 58.91 80 LYS A O 1
ATOM 592 N N . CYS A 1 81 ? 16.865 -2.745 -15.015 1.00 61.62 81 CYS A N 1
ATOM 593 C CA . CYS A 1 81 ? 16.880 -3.414 -13.708 1.00 61.62 81 CYS A CA 1
ATOM 594 C C . CYS A 1 81 ? 15.723 -2.901 -12.829 1.00 61.62 81 CYS A C 1
ATOM 596 O O . CYS A 1 81 ? 15.967 -2.435 -11.720 1.00 61.62 81 CYS A O 1
ATOM 598 N N . GLY A 1 82 ? 14.502 -2.826 -13.379 1.00 70.62 82 GLY A N 1
ATOM 599 C CA . GLY A 1 82 ? 13.359 -2.149 -12.753 1.00 70.62 82 GLY A CA 1
ATOM 600 C C . GLY A 1 82 ? 12.999 -2.621 -11.339 1.00 70.62 82 GLY A C 1
ATOM 601 O O . GLY A 1 82 ? 13.651 -3.481 -10.753 1.00 70.62 82 GLY A O 1
ATOM 602 N N . VAL A 1 83 ? 11.944 -2.036 -10.765 1.00 88.12 83 VAL A N 1
ATOM 603 C CA . VAL A 1 83 ? 11.517 -2.3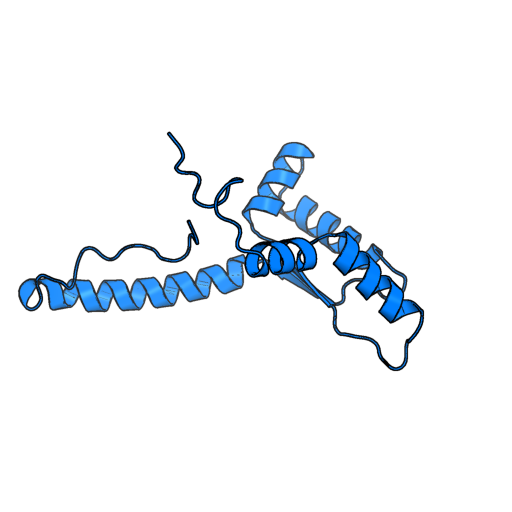24 -9.384 1.00 88.12 83 VAL A CA 1
ATOM 604 C C . VAL A 1 83 ? 11.435 -3.838 -9.137 1.00 88.12 83 VAL A C 1
ATOM 606 O O . VAL A 1 83 ? 10.746 -4.568 -9.857 1.00 88.12 83 VAL A O 1
ATOM 609 N N . HIS A 1 84 ? 12.119 -4.316 -8.098 1.00 90.62 84 HIS A N 1
ATOM 610 C CA . HIS A 1 84 ? 12.248 -5.750 -7.832 1.00 90.62 84 HIS A CA 1
ATOM 611 C C . HIS A 1 84 ? 10.914 -6.314 -7.344 1.00 90.62 84 HIS A C 1
ATOM 613 O O . HIS A 1 84 ? 10.397 -7.290 -7.900 1.00 90.62 84 HIS A O 1
ATOM 619 N N . TYR A 1 85 ? 10.306 -5.627 -6.375 1.00 92.62 85 TYR A N 1
ATOM 620 C CA . TYR A 1 85 ? 9.049 -6.034 -5.762 1.00 92.62 85 TYR A CA 1
ATOM 621 C C . TYR A 1 85 ? 8.036 -4.898 -5.735 1.00 92.62 85 TYR A C 1
ATOM 623 O O . TYR A 1 85 ? 8.363 -3.759 -5.408 1.00 92.62 85 TYR A O 1
ATOM 631 N N . VAL A 1 86 ? 6.795 -5.241 -6.064 1.00 93.12 86 VAL A N 1
ATOM 632 C CA . VAL A 1 86 ? 5.641 -4.354 -5.945 1.00 93.12 86 VAL A CA 1
ATOM 633 C C . VAL A 1 86 ? 4.656 -5.043 -5.013 1.00 93.12 86 VAL A C 1
ATOM 635 O O . VAL A 1 86 ? 4.171 -6.127 -5.335 1.00 93.12 86 VAL A O 1
ATOM 638 N N . PHE A 1 87 ? 4.393 -4.439 -3.859 1.00 93.56 87 PHE A N 1
ATOM 639 C CA . PHE A 1 87 ? 3.495 -4.979 -2.842 1.00 93.56 87 PHE A CA 1
ATOM 640 C C . PHE A 1 87 ? 2.276 -4.088 -2.649 1.00 93.56 87 PHE A C 1
ATOM 642 O O . PHE A 1 87 ? 2.323 -2.879 -2.860 1.00 93.56 87 PHE A O 1
ATOM 649 N N . ASP A 1 88 ? 1.175 -4.701 -2.231 1.00 91.19 88 ASP A N 1
ATOM 650 C CA . ASP A 1 88 ? -0.045 -3.995 -1.866 1.00 91.19 88 ASP A CA 1
ATOM 651 C C . ASP A 1 88 ? -0.090 -3.770 -0.349 1.00 91.19 88 ASP A C 1
ATOM 653 O O . ASP A 1 88 ? 0.129 -4.704 0.429 1.00 91.19 88 ASP A O 1
ATOM 657 N N . THR A 1 89 ? -0.395 -2.547 0.091 1.00 92.94 89 THR A N 1
ATOM 658 C CA . THR A 1 89 ? -0.420 -2.224 1.529 1.00 92.94 89 THR A CA 1
ATOM 659 C C . THR A 1 89 ? -1.642 -2.772 2.273 1.00 92.94 89 THR A C 1
ATOM 661 O O . THR A 1 89 ? -1.689 -2.672 3.500 1.00 92.94 89 THR A O 1
ATOM 664 N N . THR A 1 90 ? -2.604 -3.416 1.592 1.00 89.94 90 THR A N 1
ATOM 665 C CA . THR A 1 90 ? -3.707 -4.162 2.235 1.00 89.94 90 THR A CA 1
ATOM 666 C C . THR A 1 90 ? -3.165 -5.191 3.215 1.00 89.94 90 THR A C 1
ATOM 668 O O . THR A 1 90 ? -3.738 -5.370 4.285 1.00 89.94 90 THR A O 1
ATOM 671 N N . PHE A 1 91 ? -2.048 -5.845 2.882 1.00 88.44 91 PHE A N 1
ATOM 672 C CA . PHE A 1 91 ? -1.443 -6.838 3.764 1.00 88.44 91 PHE A CA 1
ATOM 673 C C . PHE A 1 91 ? -1.046 -6.221 5.111 1.00 88.44 91 PHE A C 1
ATOM 675 O O . PHE A 1 91 ? -1.500 -6.686 6.153 1.00 88.44 91 PHE A O 1
ATOM 682 N N . SER A 1 92 ? -0.298 -5.114 5.095 1.00 89.50 92 SER A N 1
ATOM 683 C CA . SER A 1 92 ? 0.059 -4.366 6.308 1.00 89.50 92 SER A CA 1
ATOM 684 C C . SER A 1 92 ? -1.177 -3.845 7.046 1.00 89.50 92 SER A C 1
ATOM 686 O O . SER A 1 92 ? -1.246 -3.928 8.270 1.00 89.50 92 SER A O 1
ATOM 688 N N . ARG A 1 93 ? -2.194 -3.376 6.309 1.00 89.44 93 ARG A N 1
ATOM 689 C CA . ARG A 1 93 ? -3.465 -2.917 6.887 1.00 89.44 93 ARG A CA 1
ATOM 690 C C . ARG A 1 93 ? -4.194 -4.027 7.648 1.00 89.44 93 ARG A C 1
ATOM 692 O O . ARG A 1 93 ? -4.810 -3.743 8.672 1.00 89.44 93 ARG A O 1
ATOM 699 N N . ASN A 1 94 ? -4.119 -5.271 7.178 1.00 93.31 94 ASN A N 1
ATOM 700 C CA . ASN A 1 94 ? -4.736 -6.405 7.8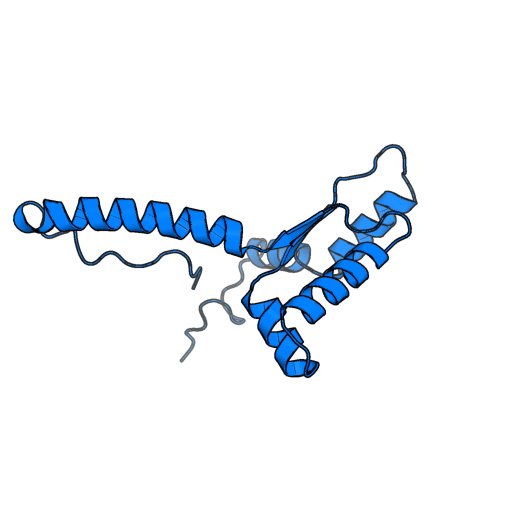61 1.00 93.31 94 ASN A CA 1
ATOM 701 C C . ASN A 1 94 ? -4.062 -6.690 9.210 1.00 93.31 94 ASN A C 1
ATOM 703 O O . ASN A 1 94 ? -4.773 -6.948 10.176 1.00 93.31 94 ASN A O 1
ATOM 707 N N . PHE A 1 95 ? -2.733 -6.568 9.317 1.00 94.19 95 PHE A N 1
ATOM 708 C CA . PHE A 1 95 ? -2.059 -6.656 10.621 1.00 94.19 95 PHE A CA 1
ATOM 709 C C . PHE A 1 95 ? -2.526 -5.560 11.568 1.00 94.19 95 PHE A C 1
ATOM 711 O O . PHE A 1 95 ? -2.940 -5.857 12.684 1.00 94.19 95 PHE A O 1
ATOM 718 N N . SER A 1 96 ? -2.539 -4.304 11.109 1.00 93.94 96 SER A N 1
ATOM 719 C CA . SER A 1 96 ? -3.022 -3.192 11.933 1.00 93.94 96 SER A CA 1
ATOM 720 C C . SER A 1 96 ? -4.458 -3.415 12.411 1.00 93.94 96 SER A C 1
ATOM 722 O O . SER A 1 96 ? -4.778 -3.076 13.548 1.00 93.94 96 SER A O 1
ATOM 724 N N . LEU A 1 97 ? -5.317 -4.010 11.576 1.00 95.12 97 LEU A N 1
ATOM 725 C CA . LEU A 1 97 ? -6.690 -4.348 11.944 1.00 95.12 97 LEU A CA 1
ATOM 726 C C . LEU A 1 97 ? -6.755 -5.443 13.017 1.00 95.12 97 LEU A C 1
ATOM 728 O O . LEU A 1 97 ? -7.518 -5.289 13.967 1.00 95.12 97 LEU A O 1
ATOM 732 N N . LEU A 1 98 ? -5.970 -6.517 12.882 1.00 96.88 98 LEU A N 1
ATOM 733 C CA . LEU A 1 98 ? -5.923 -7.602 13.868 1.00 96.88 98 LEU A CA 1
ATOM 734 C C . LEU A 1 98 ? -5.446 -7.097 15.235 1.00 96.88 98 LEU A C 1
ATOM 736 O O . LEU A 1 98 ? -6.076 -7.393 16.248 1.00 96.88 98 LEU A O 1
ATOM 740 N N . GLU A 1 99 ? -4.392 -6.283 15.265 1.00 96.88 99 GLU A N 1
ATOM 741 C CA . GLU A 1 99 ? -3.874 -5.702 16.509 1.00 96.88 99 GLU A CA 1
ATOM 742 C C . GLU A 1 99 ? -4.867 -4.710 17.127 1.00 96.88 99 GLU A C 1
ATOM 744 O O . GLU A 1 99 ? -5.176 -4.791 18.317 1.00 96.88 99 GLU A O 1
ATOM 749 N N . SER A 1 100 ? -5.462 -3.834 16.308 1.00 96.56 100 SER A N 1
ATOM 750 C CA . SER A 1 100 ? -6.485 -2.886 16.775 1.00 96.56 100 SER A CA 1
ATOM 751 C C . SER A 1 100 ? -7.718 -3.608 17.322 1.00 96.56 100 SER A C 1
ATOM 753 O O . SER A 1 100 ? -8.307 -3.177 18.312 1.00 96.56 100 SER A O 1
ATOM 755 N N . GLN A 1 101 ? -8.112 -4.725 16.702 1.00 97.06 101 GLN A N 1
ATOM 756 C CA . GLN A 1 101 ? -9.208 -5.564 17.180 1.00 97.06 101 GLN A CA 1
ATOM 757 C C . GLN A 1 101 ? -8.876 -6.180 18.542 1.00 97.06 101 GLN A C 1
ATOM 759 O O . GLN A 1 101 ? -9.707 -6.130 19.451 1.00 97.06 101 GLN A O 1
ATOM 764 N N . GLN A 1 102 ? -7.683 -6.760 18.696 1.00 97.38 102 GLN A N 1
ATOM 765 C CA . GLN A 1 102 ? -7.250 -7.347 19.966 1.00 97.38 102 GLN A CA 1
ATOM 766 C C . GLN A 1 102 ? -7.211 -6.296 21.081 1.00 97.38 102 GLN A C 1
ATOM 768 O O . GLN A 1 102 ? -7.718 -6.537 22.183 1.00 97.38 102 GLN A O 1
ATOM 773 N N . GLU A 1 103 ? -6.672 -5.112 20.788 1.00 97.25 103 GLU A N 1
ATOM 774 C CA . GLU A 1 103 ? -6.647 -3.987 21.717 1.00 97.25 103 GLU A CA 1
ATOM 775 C C . GLU A 1 103 ? -8.063 -3.543 22.105 1.00 97.25 103 GLU A C 1
ATOM 777 O O . GLU A 1 103 ? -8.361 -3.398 23.296 1.00 97.25 103 GLU A O 1
ATOM 782 N N . PHE A 1 104 ? -8.957 -3.399 21.123 1.00 97.12 104 PHE A N 1
ATOM 783 C CA . PHE A 1 104 ? -10.346 -3.026 21.362 1.00 97.12 104 PHE A CA 1
ATOM 784 C C . PHE A 1 104 ? -11.057 -4.035 22.267 1.00 97.12 104 PHE A C 1
ATOM 786 O O . PHE A 1 104 ? -11.649 -3.642 23.270 1.00 97.12 104 PHE A O 1
ATOM 793 N N . VAL A 1 105 ? -10.962 -5.339 21.976 1.00 97.31 105 VAL A N 1
ATOM 794 C CA . VAL A 1 105 ? -11.603 -6.390 22.788 1.00 97.31 105 VAL A CA 1
ATOM 795 C C . VAL A 1 105 ? -11.077 -6.371 24.225 1.00 97.31 105 VAL A C 1
ATOM 797 O O . VAL A 1 105 ? -11.858 -6.492 25.173 1.00 97.31 105 VAL A O 1
ATOM 800 N N . LYS A 1 106 ? -9.764 -6.184 24.409 1.00 96.38 106 LYS A N 1
ATOM 801 C CA . LYS A 1 106 ? -9.141 -6.075 25.735 1.00 96.38 106 LYS A CA 1
ATOM 802 C C . LYS A 1 106 ? -9.658 -4.860 26.512 1.00 96.38 106 LYS A C 1
ATOM 804 O O . LYS A 1 106 ? -9.975 -5.000 27.691 1.00 96.38 106 LYS A O 1
ATOM 809 N N . ARG A 1 107 ? -9.747 -3.691 25.870 1.00 96.56 107 ARG A N 1
ATOM 810 C CA . ARG A 1 107 ? -10.262 -2.450 26.478 1.00 96.56 107 ARG A CA 1
ATOM 811 C C . ARG A 1 107 ? -11.751 -2.558 26.802 1.00 96.56 107 ARG A C 1
ATOM 813 O O . ARG A 1 107 ? -12.153 -2.248 27.918 1.00 96.56 107 ARG A O 1
ATOM 820 N N . PHE A 1 108 ? -12.546 -3.083 25.8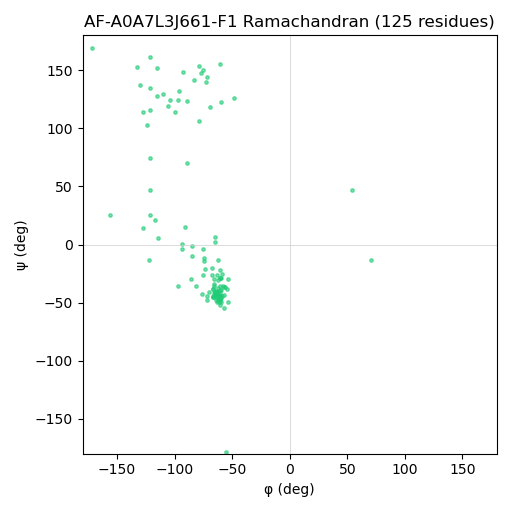73 1.00 96.50 108 PHE A N 1
ATOM 821 C CA . PHE A 1 108 ? -13.986 -3.269 26.037 1.00 96.50 108 PHE A CA 1
ATOM 822 C C . PHE A 1 108 ? -14.320 -4.156 27.242 1.00 96.50 108 PHE A C 1
ATOM 824 O O . PHE A 1 108 ? -15.165 -3.800 28.056 1.00 96.50 108 PHE A O 1
ATOM 831 N N . ARG A 1 109 ? -13.603 -5.274 27.426 1.00 95.94 109 ARG A N 1
ATOM 832 C CA . ARG A 1 109 ? -13.800 -6.158 28.591 1.00 95.94 109 ARG A CA 1
ATOM 833 C C . ARG A 1 109 ? -13.479 -5.490 29.933 1.00 95.94 109 ARG A C 1
ATOM 835 O O . ARG A 1 109 ? -14.036 -5.900 30.941 1.00 95.94 109 ARG A O 1
ATOM 842 N N . LYS A 1 110 ? -12.608 -4.477 29.950 1.00 95.19 110 LYS A N 1
ATOM 843 C CA . LYS A 1 110 ? -12.208 -3.736 31.158 1.00 95.19 110 LYS A CA 1
ATOM 844 C C . LYS A 1 110 ? -13.032 -2.473 31.411 1.00 95.19 110 LYS A C 1
ATOM 846 O O . LYS A 1 110 ? -12.779 -1.782 32.391 1.00 95.19 110 LYS A O 1
ATOM 851 N N . GLN A 1 111 ? -14.015 -2.158 30.566 1.00 94.38 111 GLN A N 1
ATOM 852 C CA . GLN A 1 111 ? -14.721 -0.871 30.611 1.00 94.38 111 GLN A CA 1
ATOM 853 C C . GLN A 1 111 ? -15.450 -0.593 31.938 1.00 94.38 111 GLN A C 1
ATOM 855 O O . GLN A 1 111 ? -15.624 0.564 32.312 1.00 94.38 111 GLN A O 1
ATOM 860 N N . SER A 1 112 ? -15.887 -1.638 32.651 1.00 93.00 112 SER A N 1
ATOM 861 C CA . SER A 1 112 ? -16.540 -1.508 33.960 1.00 93.00 112 SER A CA 1
ATOM 862 C C . SER A 1 112 ? -15.557 -1.180 35.086 1.00 93.00 112 SER A C 1
ATOM 864 O O . SER A 1 112 ? -15.957 -0.589 36.085 1.00 93.00 112 SER A O 1
ATOM 866 N N . GLU A 1 113 ? -14.288 -1.559 34.929 1.00 95.44 113 GLU A N 1
ATOM 867 C CA . GLU A 1 113 ? -13.222 -1.389 35.925 1.00 95.44 113 GLU A CA 1
ATOM 868 C C . GLU A 1 113 ? -12.387 -0.129 35.656 1.00 95.44 113 GLU A C 1
ATOM 870 O O . GLU A 1 113 ? -11.978 0.562 36.587 1.00 95.44 113 GLU A O 1
ATOM 875 N N . ASP A 1 114 ? -12.165 0.200 34.381 1.00 94.69 114 ASP A N 1
ATOM 876 C CA . ASP A 1 114 ? -11.385 1.351 33.938 1.00 94.69 114 ASP A CA 1
ATOM 877 C C . ASP A 1 114 ? -12.213 2.250 33.011 1.00 94.69 114 ASP A C 1
ATOM 879 O O . ASP A 1 114 ? -12.371 1.991 31.815 1.00 94.69 114 ASP A O 1
ATOM 883 N N . LYS A 1 115 ? -12.689 3.373 33.563 1.00 91.31 115 LYS A N 1
ATOM 884 C CA . LYS A 1 115 ? -13.445 4.393 32.817 1.00 91.31 115 LYS A CA 1
ATOM 885 C C . LYS A 1 115 ? -12.638 5.054 31.689 1.00 91.31 115 LYS A C 1
ATOM 887 O O . LYS A 1 115 ? -13.237 5.737 30.867 1.00 91.31 115 LYS A O 1
ATOM 892 N N . LYS A 1 116 ? -11.308 4.885 31.645 1.00 93.31 116 LYS A N 1
ATOM 893 C CA . LYS A 1 116 ? -10.431 5.398 30.577 1.00 93.31 116 LYS A CA 1
ATOM 894 C C . LYS A 1 116 ? -10.179 4.378 29.465 1.00 93.31 116 LYS A C 1
ATOM 896 O O . LYS A 1 116 ? -9.523 4.713 28.480 1.00 93.31 116 LYS A O 1
ATOM 901 N N . ALA A 1 117 ? -10.681 3.147 29.592 1.00 93.38 117 ALA A N 1
ATOM 902 C CA . ALA A 1 117 ? -10.466 2.109 28.587 1.00 93.38 117 ALA A CA 1
ATOM 903 C C . ALA A 1 117 ? -11.077 2.480 27.221 1.00 93.38 117 ALA A C 1
ATOM 905 O O . ALA A 1 117 ? -10.531 2.095 26.184 1.00 93.38 117 ALA A O 1
ATOM 906 N N . LEU A 1 118 ? -12.173 3.249 27.219 1.00 95.00 118 LEU A N 1
ATOM 907 C CA . LEU A 1 118 ? -12.898 3.705 26.032 1.00 95.00 118 LEU A CA 1
ATOM 908 C C . LEU A 1 118 ? -13.201 5.217 26.101 1.00 95.00 118 LEU A C 1
ATOM 910 O O . LEU A 1 118 ? -13.348 5.748 27.201 1.00 95.00 118 LEU A O 1
ATOM 914 N N . PRO A 1 119 ? -13.341 5.908 24.949 1.00 94.31 119 PRO A N 1
ATOM 915 C CA . PRO A 1 119 ? -13.264 5.380 23.583 1.00 94.31 119 PRO A CA 1
ATOM 916 C C . PRO A 1 119 ? -11.827 5.073 23.135 1.00 94.31 119 PRO A C 1
ATOM 918 O O . PRO A 1 119 ? -10.871 5.721 23.550 1.00 94.31 119 PRO A O 1
ATOM 921 N N . MET A 1 120 ? -11.683 4.084 22.252 1.00 95.00 120 MET A N 1
ATOM 922 C CA . MET A 1 120 ? -10.439 3.833 21.524 1.00 95.00 120 MET A CA 1
ATOM 923 C C . MET A 1 120 ? -10.539 4.491 20.145 1.00 95.00 120 MET A C 1
ATOM 925 O O . MET A 1 120 ? -11.477 4.212 19.399 1.00 95.00 120 MET A O 1
ATOM 929 N N . LEU A 1 121 ? -9.584 5.362 19.818 1.00 93.38 121 LEU A N 1
ATOM 930 C CA . LEU A 1 121 ? -9.501 6.027 18.517 1.00 93.38 121 LEU A CA 1
ATOM 931 C C . LEU A 1 121 ? -8.598 5.235 17.568 1.00 93.38 121 LEU A C 1
ATOM 933 O O . LEU A 1 121 ? -7.635 4.601 17.998 1.00 93.38 121 LEU A O 1
ATOM 937 N N . ALA A 1 122 ? -8.898 5.288 16.271 1.00 90.38 122 ALA A N 1
ATOM 938 C CA . ALA A 1 122 ? -8.008 4.745 15.254 1.00 90.38 122 ALA A CA 1
ATOM 939 C C . ALA A 1 122 ? -6.778 5.651 15.087 1.00 90.38 122 ALA A C 1
ATOM 941 O O . ALA A 1 122 ? -6.907 6.870 15.065 1.00 90.38 122 ALA A O 1
ATOM 942 N N . SER A 1 123 ? -5.601 5.050 14.914 1.00 88.56 123 SER A N 1
ATOM 943 C CA . SER A 1 123 ? -4.316 5.750 14.738 1.00 88.56 123 SER A CA 1
ATOM 944 C C . SER A 1 123 ? -3.691 5.536 13.355 1.00 88.56 123 SER A C 1
ATOM 946 O O . SER A 1 123 ? -2.566 5.951 13.098 1.00 88.56 123 SER A O 1
ATOM 948 N N . ALA A 1 124 ? -4.406 4.864 12.449 1.00 85.94 124 ALA A N 1
ATOM 949 C CA . ALA A 1 124 ? -3.899 4.547 11.115 1.00 85.94 124 ALA A CA 1
ATOM 950 C C . ALA A 1 124 ? -3.855 5.766 10.175 1.00 85.94 124 ALA A C 1
ATOM 952 O O . ALA A 1 124 ? -3.150 5.727 9.167 1.00 85.94 124 ALA A O 1
ATOM 953 N N . CYS A 1 125 ? -4.632 6.815 10.470 1.00 80.88 125 CYS A N 1
ATOM 954 C CA . CYS A 1 125 ? -4.576 8.078 9.743 1.00 80.88 125 CYS A CA 1
ATOM 955 C C . CYS A 1 125 ? -3.538 8.983 10.421 1.00 80.88 125 CYS A C 1
ATOM 957 O O . CYS A 1 125 ? -3.663 9.214 11.622 1.00 80.88 125 CYS A O 1
ATOM 959 N N . PRO A 1 126 ? -2.519 9.471 9.696 1.00 69.00 126 PRO A N 1
ATOM 960 C CA . PRO A 1 126 ? -1.496 10.336 10.279 1.00 69.00 126 PRO A CA 1
ATOM 961 C C . PRO A 1 126 ? -1.979 11.772 10.551 1.00 69.00 126 PRO A C 1
ATOM 963 O O . PRO A 1 126 ? -1.258 12.518 11.206 1.00 69.00 126 PRO A O 1
ATOM 966 N N . GLY A 1 127 ? -3.151 12.156 10.030 1.00 58.72 127 GLY A N 1
ATOM 967 C CA . GLY A 1 127 ? -3.796 13.455 10.238 1.00 58.72 127 GLY A CA 1
ATOM 968 C C . GLY A 1 127 ? -5.110 13.298 10.976 1.00 58.72 127 GLY A C 1
ATOM 969 O O . GLY A 1 127 ? -5.875 12.382 10.590 1.00 58.72 127 GLY A O 1
#

Mean predicted aligned error: 8.6 Å

Solvent-accessible surface area (backbone atoms only — not comparable to full-atom values): 7654 Å² total; per-residue (Å²): 142,80,89,49,82,84,55,99,78,78,74,47,77,66,54,49,51,54,54,56,65,69,32,70,66,48,53,52,50,53,50,46,47,37,67,77,36,67,95,69,55,70,90,44,73,44,76,43,49,64,67,59,41,48,52,48,7,63,76,70,74,45,54,56,67,58,38,48,52,52,52,48,52,50,50,37,59,74,35,102,77,27,47,75,41,77,46,61,44,59,62,62,49,50,52,54,47,54,53,51,49,54,50,47,55,56,27,61,75,37,41,91,82,35,78,77,43,54,87,79,78,86,76,87,58,95,98

Foldseek 3Di:
DPDDPDDDDDQDPVNVVVVVCVDVVVVLVLQVVCVVCVVPRDQAEAEDELVNLVVVCVVVVHDSVVSVVVVVVVQQVSHPRGHPYYHYCVVVVVVLVVVVVVLLVVLVVCCVVDVPSDDDDDPPDVD

Secondary structure (DSSP, 8-state):
----TTSSS---HHHHHHHHHTSHHHHHHHHHHHHH-GGGPPP-EEEE-HHHHHHHHHHHT--HHHHHHHHHHHHHHSSTT--SEEEETHHHHHHHHHHHHHHHHHHHHTTTT-TTS-PPPP-SS--

Nearest PDB structures (foldseek):
  3hzr-assembly3_F  TM=4.277E-01  e=2.071E+00  Entamoeba histolytica
  1j1u-assembly1_A-2  TM=4.258E-01  e=5.130E+00  Methanocaldococcus jannaschii
  1ad1-assembly1_B  TM=3.494E-01  e=7.091E+00  Staphylococcus aureus
  4hb7-assembly1_B  TM=3.725E-01  e=7.566E+00  Staphylococcus aureus subsp. aureus Mu50
  6clu-assembly5_A  TM=3.267E-01  e=7.091E+00  Staphylococcus aureus

InterPro domains:
  IPR004108 Iron hydrogenase, large subunit, C-terminal [PF02906] (43-127)
  IPR009016 Iron hydrogenase [SSF53920] (3-127)
  IPR050340 Cytosolic Fe-S Cluster Assembly Factor [PTHR11615] (1-127)

Organism: Thalassarche chlororhynchos (NCBI:txid54017)

Sequence (127 aa):
LNDCLACSGCITSAESVLITQQSHEELCKMLTFNKVAPSEQKLVVVSVSPQSRASLAARCKMGVLETAKKLTAFLKSLGKCGVHYVFDTTFSRNFSLLESQQEFVKRFRKQSEDKKALPMLASACPG

Radius of gyration: 20.22 Å; Cα contacts (8 Å, |Δi|>4): 83; chains: 1; bounding box: 44×36×53 Å

pLDDT: mean 84.11, std 15.78, range [31.52, 97.56]